Protein AF-A0A225VD10-F1 (afdb_monomer_lite)

Radius of gyration: 25.94 Å; chains: 1; bounding box: 50×43×69 Å

pLDDT: mean 71.17, std 18.85, range [32.94, 94.94]

Organism: NCBI:txid4795

Sequence (156 aa):
MDVRTHRQLTDCIKQILGDGVQVRHVNPHPALSCMICLWVGNRRWVLPRRLFRQRIATASRSRGLHSRNRRADKWEQQSTAAVAGLKMLEWNRLRRIVGLGPWGEQLLLRLKLQAFSLYDPVRAQVGCPIKAAFDKTRSTCIMSSGLVPPPGYFFT

Foldseek 3Di:
DDDDDPVSVVVVVDVVVDDPDDDPDDDPDCVVPVDDPDPDDPDPDDDDPVVVVVVVVVVVVVVVVVLLVVLLVVCVVVDPVLSVVLVVCDPVCLVVPPPQDPVNSVVNVCSSSVVDQCQDPVVRDNHNVDPPPPDDDDDDPDPDDDPPDPPDDDDD

Structure (mmCIF, N/CA/C/O backbone):
data_AF-A0A225VD10-F1
#
_entry.id   AF-A0A225VD10-F1
#
loop_
_atom_site.group_PDB
_atom_site.id
_atom_site.type_symbol
_atom_site.label_atom_id
_atom_site.label_alt_id
_atom_site.label_comp_id
_atom_site.label_asym_id
_atom_site.label_entity_id
_atom_site.label_seq_id
_atom_site.pdbx_PDB_ins_code
_atom_site.Cartn_x
_atom_site.Cartn_y
_atom_site.Cartn_z
_atom_site.occupancy
_atom_site.B_iso_or_equiv
_atom_site.auth_seq_id
_atom_site.auth_comp_id
_atom_site.auth_asym_id
_atom_site.auth_atom_id
_atom_site.pdbx_PDB_model_num
ATOM 1 N N . MET A 1 1 ? 1.189 -30.621 -20.998 1.00 55.47 1 MET A N 1
ATOM 2 C CA . MET A 1 1 ? 2.564 -30.464 -21.516 1.00 55.47 1 MET A CA 1
ATOM 3 C C . MET A 1 1 ? 3.338 -29.566 -20.570 1.00 55.47 1 MET A C 1
ATOM 5 O O . MET A 1 1 ? 2.825 -28.509 -20.228 1.00 55.47 1 MET A O 1
ATOM 9 N N . ASP A 1 2 ? 4.508 -30.004 -20.108 1.00 67.56 2 ASP A N 1
ATOM 10 C CA . ASP A 1 2 ? 5.360 -29.234 -19.193 1.00 67.56 2 ASP A CA 1
ATOM 11 C C . ASP A 1 2 ? 6.338 -28.374 -20.011 1.00 67.56 2 ASP A C 1
ATOM 13 O O . ASP A 1 2 ? 7.288 -28.883 -20.606 1.00 67.56 2 ASP A O 1
ATOM 17 N N . VAL A 1 3 ? 6.055 -27.074 -20.118 1.00 71.81 3 VAL A N 1
ATOM 18 C CA . VAL A 1 3 ? 6.867 -26.120 -20.885 1.00 71.81 3 VAL A CA 1
ATOM 19 C C . VAL A 1 3 ? 7.798 -25.394 -19.922 1.00 71.81 3 VAL A C 1
ATOM 21 O O . VAL A 1 3 ? 7.372 -24.497 -19.196 1.00 71.81 3 VAL A O 1
ATOM 24 N N . ARG A 1 4 ? 9.084 -25.759 -19.929 1.00 74.06 4 ARG A N 1
ATOM 25 C CA . ARG A 1 4 ? 10.087 -25.202 -19.001 1.00 74.06 4 ARG A CA 1
ATOM 26 C C . ARG A 1 4 ? 10.973 -24.129 -19.621 1.00 74.06 4 ARG A C 1
ATOM 28 O O . ARG A 1 4 ? 11.643 -23.391 -18.905 1.00 74.06 4 ARG A O 1
ATOM 35 N N . THR A 1 5 ? 10.999 -24.033 -20.948 1.00 75.31 5 THR A N 1
ATOM 36 C CA . THR A 1 5 ? 11.878 -23.107 -21.674 1.00 75.31 5 THR A CA 1
ATOM 37 C C . THR A 1 5 ? 11.138 -22.373 -22.790 1.00 75.31 5 THR A C 1
ATOM 39 O O . THR A 1 5 ? 10.157 -22.862 -23.349 1.00 75.31 5 THR A O 1
ATOM 42 N N . HIS A 1 6 ? 11.638 -21.189 -23.158 1.00 72.81 6 HIS A N 1
ATOM 43 C CA . HIS A 1 6 ? 11.055 -20.371 -24.227 1.00 72.81 6 HIS A CA 1
ATOM 44 C C . HIS A 1 6 ? 11.093 -21.060 -25.605 1.00 72.81 6 HIS A C 1
ATOM 46 O O . HIS A 1 6 ? 10.188 -20.888 -26.421 1.00 72.81 6 HIS A O 1
ATOM 52 N N . ARG A 1 7 ? 12.115 -21.890 -25.847 1.00 76.50 7 ARG A N 1
ATOM 53 C CA . ARG A 1 7 ? 12.233 -22.697 -27.066 1.00 76.50 7 ARG A CA 1
ATOM 54 C C . ARG A 1 7 ? 11.109 -23.732 -27.156 1.00 76.50 7 ARG A C 1
ATOM 56 O O . ARG A 1 7 ? 10.385 -23.734 -28.140 1.00 76.50 7 ARG A O 1
ATOM 63 N N . GLN A 1 8 ? 10.879 -24.493 -26.082 1.00 81.81 8 GLN A N 1
ATOM 64 C CA . GLN A 1 8 ? 9.784 -25.473 -26.008 1.00 81.81 8 GLN A CA 1
ATOM 65 C C . GLN A 1 8 ? 8.403 -24.834 -26.196 1.00 81.81 8 GLN A C 1
ATOM 67 O O . GLN A 1 8 ? 7.550 -25.408 -26.864 1.00 81.81 8 GLN A O 1
ATOM 72 N N . LEU A 1 9 ? 8.190 -23.634 -25.644 1.00 80.88 9 LEU A N 1
ATOM 73 C CA . LEU A 1 9 ? 6.964 -22.859 -25.857 1.00 80.88 9 LEU A CA 1
ATOM 74 C C . LEU A 1 9 ? 6.763 -22.546 -27.347 1.00 80.88 9 LEU A C 1
ATOM 76 O O . LEU A 1 9 ? 5.673 -22.728 -27.881 1.00 80.88 9 LEU A O 1
ATOM 80 N N . THR A 1 10 ? 7.823 -22.081 -28.008 1.00 81.12 10 THR A N 1
ATOM 81 C CA . THR A 1 10 ? 7.795 -21.720 -29.430 1.00 81.12 10 THR A CA 1
ATOM 82 C C . THR A 1 10 ? 7.532 -22.942 -30.304 1.00 81.12 10 THR A C 1
ATOM 84 O O . THR A 1 10 ? 6.724 -22.860 -31.226 1.00 81.12 10 THR A O 1
ATOM 87 N N . ASP A 1 11 ? 8.156 -24.074 -29.987 1.00 82.69 11 ASP A N 1
ATOM 88 C CA . ASP A 1 11 ? 7.985 -25.329 -30.721 1.00 82.69 11 ASP A CA 1
ATOM 89 C C . ASP A 1 11 ? 6.559 -25.889 -30.554 1.00 82.69 11 ASP A C 1
ATOM 91 O O . ASP A 1 11 ? 5.927 -26.249 -31.546 1.00 82.69 11 ASP A O 1
ATOM 95 N N . CYS A 1 12 ? 5.991 -25.846 -29.340 1.00 84.12 12 CYS A N 1
ATOM 96 C CA . CYS A 1 12 ? 4.589 -26.224 -29.106 1.00 84.12 12 CYS A CA 1
ATOM 97 C C . CYS A 1 12 ? 3.615 -25.330 -29.886 1.00 84.12 12 CYS A C 1
ATOM 99 O O . CYS A 1 12 ? 2.653 -25.813 -30.474 1.00 84.12 12 CYS A O 1
ATOM 101 N N . ILE A 1 13 ? 3.860 -24.017 -29.907 1.00 82.50 13 ILE A N 1
ATOM 102 C CA . ILE A 1 13 ? 3.003 -23.064 -30.624 1.00 82.50 13 ILE A CA 1
ATOM 103 C C . ILE A 1 13 ? 3.084 -23.283 -32.136 1.00 82.50 13 ILE A C 1
ATOM 105 O O . ILE A 1 13 ? 2.056 -23.237 -32.806 1.00 82.50 13 ILE A O 1
ATOM 109 N N . LYS A 1 14 ? 4.274 -23.571 -32.675 1.00 82.75 14 LYS A N 1
ATOM 110 C CA . LYS A 1 14 ? 4.438 -23.940 -34.089 1.00 82.75 14 LYS A CA 1
ATOM 111 C C . LYS A 1 14 ? 3.664 -25.211 -34.431 1.00 82.75 14 LYS A C 1
ATOM 113 O O . LYS A 1 14 ? 2.958 -25.227 -35.431 1.00 82.75 14 LYS A O 1
ATOM 118 N N . GLN A 1 15 ? 3.736 -26.228 -33.574 1.00 84.44 15 GLN A N 1
ATOM 119 C CA . GLN A 1 15 ? 2.999 -27.477 -33.771 1.00 84.44 15 GLN A CA 1
ATOM 120 C C . GLN A 1 15 ? 1.476 -27.262 -33.789 1.00 84.44 15 GLN A C 1
ATOM 122 O O . GLN A 1 15 ? 0.780 -27.911 -34.561 1.00 84.44 15 GLN A O 1
ATOM 127 N N . ILE A 1 16 ? 0.957 -26.338 -32.973 1.00 86.06 16 ILE A N 1
ATOM 128 C CA . ILE A 1 16 ? -0.477 -26.001 -32.938 1.00 86.06 16 ILE A CA 1
ATOM 129 C C . ILE A 1 16 ? -0.908 -25.198 -34.178 1.00 86.06 16 ILE A C 1
ATOM 131 O O . ILE A 1 16 ? -2.014 -25.391 -34.672 1.00 86.06 16 ILE A O 1
ATOM 135 N N . LEU A 1 17 ? -0.065 -24.282 -34.663 1.00 85.00 17 LEU A N 1
ATOM 136 C CA . LEU A 1 17 ? -0.400 -23.370 -35.768 1.00 85.00 17 LEU A CA 1
ATOM 137 C C . LEU A 1 17 ? -0.227 -23.992 -37.166 1.00 85.00 17 LEU A C 1
ATOM 139 O O . LEU A 1 17 ? -0.796 -23.470 -38.125 1.00 85.00 17 LEU A O 1
ATOM 143 N N . GLY A 1 18 ? 0.524 -25.091 -37.280 1.00 80.31 18 GLY A N 1
ATOM 144 C CA . GLY A 1 18 ? 0.771 -25.802 -38.537 1.00 80.31 18 GLY A CA 1
ATOM 145 C C . GLY A 1 18 ? 1.825 -25.148 -39.443 1.00 80.31 18 GLY A C 1
ATOM 146 O O . GLY A 1 18 ? 2.253 -24.011 -39.236 1.00 80.31 18 GLY A O 1
ATOM 147 N N . ASP A 1 19 ? 2.239 -25.879 -40.483 1.00 77.12 19 ASP A N 1
ATOM 148 C CA . ASP A 1 19 ? 3.430 -25.580 -41.303 1.00 77.12 19 ASP A CA 1
ATOM 149 C C . ASP A 1 19 ? 3.311 -24.336 -42.207 1.00 77.12 19 ASP A C 1
ATOM 151 O O . ASP A 1 19 ? 4.294 -23.891 -42.798 1.00 77.12 19 ASP A O 1
ATOM 155 N N . GLY A 1 20 ? 2.122 -23.735 -42.300 1.00 78.62 20 GLY A N 1
ATOM 156 C CA . GLY A 1 20 ? 1.872 -22.540 -43.113 1.00 78.62 20 GLY A CA 1
ATOM 157 C C . GLY A 1 20 ? 2.135 -21.207 -42.403 1.00 78.62 20 GLY A C 1
ATOM 158 O O . GLY A 1 20 ? 2.104 -20.160 -43.052 1.00 78.62 20 GLY A O 1
ATOM 159 N N . VAL A 1 21 ? 2.376 -21.206 -41.084 1.00 78.44 21 VAL A N 1
ATOM 160 C CA . VAL A 1 21 ? 2.460 -19.972 -40.283 1.00 78.44 21 VAL A CA 1
ATOM 161 C C . VAL A 1 21 ? 3.865 -19.764 -39.718 1.00 78.44 21 VAL A C 1
ATOM 163 O O . VAL A 1 21 ? 4.308 -20.438 -38.788 1.00 78.44 21 VAL A O 1
ATOM 166 N N . GLN A 1 22 ? 4.571 -18.753 -40.232 1.00 80.00 22 GLN A N 1
ATOM 167 C CA . GLN A 1 22 ? 5.891 -18.385 -39.721 1.00 80.00 22 GLN A CA 1
ATOM 168 C C . GLN A 1 22 ? 5.781 -17.610 -38.394 1.00 80.00 22 GLN A C 1
ATOM 170 O O . GLN A 1 22 ? 5.573 -16.395 -38.366 1.00 80.00 22 GLN A O 1
ATOM 175 N N . VAL A 1 23 ? 5.982 -18.300 -37.270 1.00 74.75 23 VAL A N 1
ATOM 176 C CA . VAL A 1 23 ? 6.041 -17.672 -35.939 1.00 74.75 23 VAL A CA 1
ATOM 177 C C . VAL A 1 23 ? 7.364 -16.918 -35.770 1.00 74.75 23 VAL A C 1
ATOM 179 O O . VAL A 1 23 ? 8.415 -17.534 -35.593 1.00 74.75 23 VAL A O 1
ATOM 182 N N . ARG A 1 24 ? 7.323 -15.579 -35.810 1.00 76.62 24 ARG A N 1
ATOM 183 C CA . ARG A 1 24 ? 8.516 -14.724 -35.636 1.00 76.62 24 ARG A CA 1
ATOM 184 C C . ARG A 1 24 ? 8.902 -14.519 -34.172 1.00 76.62 24 ARG A C 1
ATOM 186 O O . ARG A 1 24 ? 10.074 -14.607 -33.829 1.00 76.62 24 ARG A O 1
ATOM 193 N N . HIS A 1 25 ? 7.918 -14.257 -33.314 1.00 67.81 25 HIS A N 1
ATOM 194 C CA . HIS A 1 25 ? 8.119 -14.038 -31.883 1.00 67.81 25 HIS A CA 1
ATOM 195 C C . HIS A 1 25 ? 6.929 -14.561 -31.087 1.00 67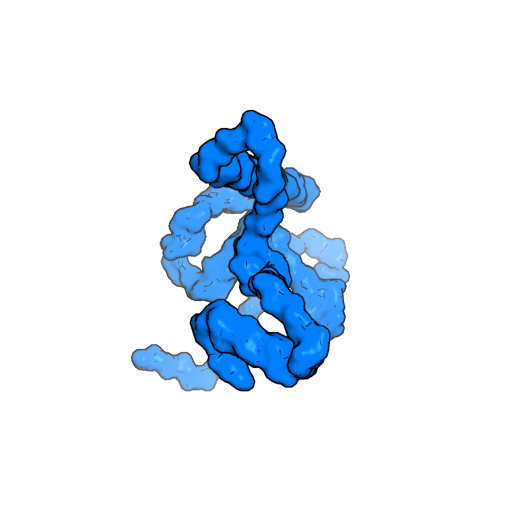.81 25 HIS A C 1
ATOM 197 O O . HIS A 1 25 ? 5.781 -14.375 -31.488 1.00 67.81 25 HIS A O 1
ATOM 203 N N . VAL A 1 26 ? 7.208 -15.155 -29.927 1.00 72.00 26 VAL A N 1
ATOM 204 C CA . VAL A 1 26 ? 6.191 -15.531 -28.946 1.00 72.00 26 VAL A CA 1
ATOM 205 C C . VAL A 1 26 ? 6.351 -14.627 -27.733 1.00 72.00 26 VAL A C 1
ATOM 207 O O . VAL A 1 26 ? 7.336 -14.721 -27.009 1.00 72.00 26 VAL A O 1
ATOM 210 N N . ASN A 1 27 ? 5.384 -13.748 -27.492 1.00 66.06 27 ASN A N 1
ATOM 211 C CA . ASN A 1 27 ? 5.384 -12.914 -26.296 1.00 66.06 27 ASN A CA 1
ATOM 212 C C . ASN A 1 27 ? 4.371 -13.483 -25.298 1.00 66.06 27 ASN A C 1
ATOM 214 O O . ASN A 1 27 ? 3.180 -13.512 -25.616 1.00 66.06 27 ASN A O 1
ATOM 218 N N . PRO A 1 28 ? 4.798 -13.953 -24.110 1.00 66.00 28 PRO A N 1
ATOM 219 C CA . PRO A 1 28 ? 3.853 -14.401 -23.099 1.00 66.00 28 PRO A CA 1
ATOM 220 C C . PRO A 1 28 ? 2.965 -13.228 -22.687 1.00 66.00 28 PRO A C 1
ATOM 222 O O . PRO A 1 28 ? 3.452 -12.105 -22.526 1.00 66.00 28 PRO A O 1
ATOM 225 N N . HIS A 1 29 ? 1.670 -13.494 -22.496 1.00 65.00 29 HIS A N 1
ATOM 226 C CA . HIS A 1 29 ? 0.714 -12.466 -22.095 1.00 65.00 29 HIS A CA 1
ATOM 227 C C . HIS A 1 29 ? 1.257 -11.692 -20.874 1.00 65.00 29 HIS A C 1
ATOM 229 O O . HIS A 1 29 ? 1.746 -12.329 -19.933 1.00 65.00 29 HIS A O 1
ATOM 235 N N . PRO A 1 30 ? 1.192 -10.348 -20.842 1.00 57.00 30 PRO A N 1
ATOM 236 C CA . PRO A 1 30 ? 1.813 -9.548 -19.780 1.00 57.00 30 PRO A CA 1
ATOM 237 C C . PRO A 1 30 ? 1.368 -9.934 -18.362 1.00 57.00 30 PRO A C 1
ATOM 239 O O . PRO A 1 30 ? 2.151 -9.847 -17.419 1.00 57.00 30 PRO A O 1
ATOM 242 N N . ALA A 1 31 ? 0.128 -10.414 -18.213 1.00 54.19 31 ALA A N 1
ATOM 243 C CA . ALA A 1 31 ? -0.394 -10.900 -16.933 1.00 54.19 31 ALA A CA 1
ATOM 244 C C . ALA A 1 31 ? 0.235 -12.228 -16.463 1.00 54.19 31 ALA A C 1
ATOM 246 O O . ALA A 1 31 ? 0.223 -12.507 -15.271 1.00 54.19 31 ALA A O 1
ATOM 247 N N . LEU A 1 32 ? 0.778 -13.037 -17.380 1.00 54.81 32 LEU A N 1
ATOM 248 C CA . LEU A 1 32 ? 1.382 -14.342 -17.081 1.00 54.81 32 LEU A CA 1
ATOM 249 C C . LEU A 1 32 ? 2.890 -14.245 -16.837 1.00 54.81 32 LEU A C 1
ATOM 251 O O . LEU A 1 32 ? 3.438 -14.999 -16.043 1.00 54.81 32 LEU A O 1
ATOM 255 N N . SER A 1 33 ? 3.574 -13.326 -17.520 1.00 59.28 33 SER A N 1
ATOM 256 C CA . SER A 1 33 ? 5.031 -13.193 -17.417 1.00 59.28 33 SER A CA 1
ATOM 257 C C . SER A 1 33 ? 5.493 -12.168 -16.387 1.00 59.28 33 SER A C 1
ATOM 259 O O . SER A 1 33 ? 6.686 -12.107 -16.089 1.00 59.28 33 SER A O 1
ATOM 261 N N . CYS A 1 34 ? 4.590 -11.309 -15.893 1.00 55.56 34 CYS A N 1
ATOM 262 C CA . CYS A 1 34 ? 4.935 -10.101 -15.134 1.00 55.56 34 CYS A CA 1
ATOM 263 C C . CYS A 1 34 ? 5.991 -9.218 -15.840 1.00 55.56 34 CYS A C 1
ATOM 265 O O . CYS A 1 34 ? 6.570 -8.316 -15.227 1.00 55.56 34 CYS A O 1
ATOM 267 N N . MET A 1 35 ? 6.253 -9.459 -17.131 1.00 54.16 35 MET A N 1
ATOM 268 C CA . MET A 1 35 ? 7.179 -8.687 -17.939 1.00 54.16 35 MET A CA 1
ATOM 269 C C . MET A 1 35 ? 6.407 -7.532 -18.561 1.00 54.16 35 MET A C 1
ATOM 271 O O . MET A 1 35 ? 5.450 -7.719 -19.309 1.00 54.16 35 MET A O 1
ATOM 275 N N . ILE A 1 36 ? 6.834 -6.311 -18.252 1.00 56.94 36 ILE A N 1
ATOM 276 C CA . ILE A 1 36 ? 6.303 -5.112 -18.893 1.00 56.94 36 ILE A CA 1
ATOM 277 C C . ILE A 1 36 ? 7.082 -4.927 -20.195 1.00 56.94 36 ILE A C 1
ATOM 279 O O . ILE A 1 36 ? 8.255 -4.546 -20.166 1.00 56.94 36 ILE A O 1
ATOM 283 N N . CYS A 1 37 ? 6.439 -5.195 -21.332 1.00 57.56 37 CYS A N 1
ATOM 284 C CA . CYS A 1 37 ? 6.979 -4.848 -22.641 1.00 57.56 37 CYS A CA 1
ATOM 285 C C . CYS A 1 37 ? 7.048 -3.321 -22.748 1.00 57.56 37 CYS A C 1
ATOM 287 O O . CYS A 1 37 ? 6.055 -2.646 -23.015 1.00 57.56 37 CYS A O 1
ATOM 289 N N . LEU A 1 38 ? 8.229 -2.756 -22.505 1.00 59.28 38 LEU A N 1
ATOM 290 C CA . LEU A 1 38 ? 8.494 -1.374 -22.870 1.00 59.28 38 LEU A CA 1
ATOM 291 C C . LEU A 1 38 ? 8.606 -1.338 -24.393 1.00 59.28 38 LEU A C 1
ATOM 293 O O . LEU A 1 38 ? 9.388 -2.085 -24.971 1.00 59.28 38 LEU A O 1
ATOM 297 N N . TRP A 1 39 ? 7.816 -0.492 -25.046 1.00 55.25 39 TRP A N 1
ATOM 298 C CA . TRP A 1 39 ? 7.914 -0.295 -26.489 1.00 55.25 39 TRP A CA 1
ATOM 299 C C . TRP A 1 39 ? 9.264 0.371 -26.806 1.00 55.25 39 TRP A C 1
ATOM 301 O O . TRP A 1 39 ? 9.420 1.588 -26.650 1.00 55.25 39 TRP A O 1
ATOM 311 N N . VAL A 1 40 ? 10.268 -0.436 -27.159 1.00 52.09 40 VAL A N 1
ATOM 312 C CA . VAL A 1 40 ? 11.611 0.013 -27.548 1.00 52.09 40 VAL A CA 1
ATOM 313 C C . VAL A 1 40 ? 11.685 0.007 -29.075 1.00 52.09 40 VAL A C 1
ATOM 315 O O . VAL A 1 40 ? 12.181 -0.929 -29.684 1.00 52.09 40 VAL A O 1
ATOM 318 N N . GLY A 1 41 ? 11.124 1.044 -29.697 1.00 51.91 41 GLY A N 1
ATOM 319 C CA . GLY A 1 41 ? 11.494 1.440 -31.061 1.00 51.91 41 GLY A CA 1
ATOM 320 C C . GLY A 1 41 ? 12.733 2.341 -31.039 1.00 51.91 41 GLY A C 1
ATOM 321 O O . GLY A 1 41 ? 13.223 2.665 -29.954 1.00 51.91 41 GLY A O 1
ATOM 322 N N . AS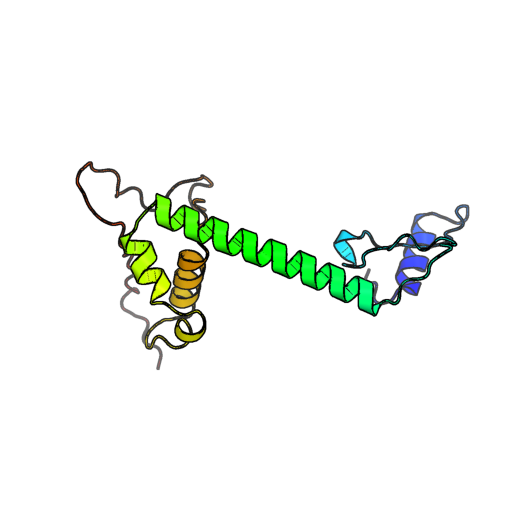N A 1 42 ? 13.199 2.783 -32.215 1.00 50.47 42 ASN A N 1
ATOM 323 C CA . ASN A 1 42 ? 14.272 3.775 -32.405 1.00 50.47 42 ASN A CA 1
ATOM 324 C C . ASN A 1 42 ? 13.933 5.115 -31.723 1.00 50.47 42 ASN A C 1
ATOM 326 O O . ASN A 1 42 ? 13.575 6.105 -32.358 1.00 50.47 42 ASN A O 1
ATOM 330 N N . ARG A 1 43 ? 13.998 5.154 -30.393 1.00 57.25 43 ARG A N 1
ATOM 331 C CA . ARG A 1 43 ? 13.831 6.371 -29.614 1.00 57.25 43 ARG A CA 1
ATOM 332 C C . ARG A 1 43 ? 15.122 7.156 -29.744 1.00 57.25 43 ARG A C 1
ATOM 334 O O . ARG A 1 43 ? 16.172 6.684 -29.324 1.00 57.25 43 ARG A O 1
ATOM 341 N N . ARG A 1 44 ? 15.006 8.395 -30.227 1.00 58.56 44 ARG A N 1
ATOM 342 C CA . ARG A 1 44 ? 16.084 9.400 -30.231 1.00 58.56 44 ARG A CA 1
ATOM 343 C C . ARG A 1 44 ? 16.757 9.561 -28.855 1.00 58.56 44 ARG A C 1
ATOM 345 O O . ARG A 1 44 ? 17.899 9.988 -28.788 1.00 58.56 44 ARG A O 1
ATOM 352 N N . TRP A 1 45 ? 16.065 9.179 -27.773 1.00 55.25 45 TRP A N 1
ATOM 353 C CA . TRP A 1 45 ? 16.554 9.199 -26.395 1.00 55.25 45 TRP A CA 1
ATOM 354 C C . TRP A 1 45 ? 16.410 7.824 -25.727 1.00 55.25 45 TRP A C 1
ATOM 356 O O . TRP A 1 45 ? 15.304 7.389 -25.387 1.00 55.25 45 TRP A O 1
ATOM 366 N N . VAL A 1 46 ? 17.539 7.147 -25.506 1.00 67.62 46 VAL A N 1
ATOM 367 C CA . VAL A 1 46 ? 17.620 5.901 -24.732 1.00 67.62 46 VAL A CA 1
ATOM 368 C C . VAL A 1 46 ? 17.847 6.258 -23.263 1.00 67.62 46 VAL A C 1
ATOM 370 O O . VAL A 1 46 ? 18.923 6.703 -22.875 1.00 67.62 46 VAL A O 1
ATOM 373 N N . LEU A 1 47 ? 16.825 6.081 -22.422 1.00 72.12 47 LEU A N 1
ATOM 374 C CA . LEU A 1 47 ? 16.965 6.264 -20.974 1.00 72.12 47 LEU A CA 1
ATOM 375 C C . LEU A 1 47 ? 17.548 4.993 -20.333 1.00 72.12 47 LEU A C 1
ATOM 377 O O . LEU A 1 47 ? 17.056 3.895 -20.610 1.00 72.12 47 LEU A O 1
ATOM 381 N N . PRO A 1 48 ? 18.522 5.108 -19.414 1.00 79.94 48 PRO A N 1
ATOM 382 C CA . PRO A 1 48 ? 19.038 3.960 -18.681 1.00 79.94 48 PRO A CA 1
ATOM 383 C C . PRO A 1 48 ? 17.948 3.222 -17.896 1.00 79.94 48 PRO A C 1
ATOM 385 O O . PRO A 1 48 ? 17.086 3.834 -17.257 1.00 79.94 48 PRO A O 1
ATOM 388 N N . ARG A 1 49 ? 18.051 1.888 -17.830 1.00 79.94 49 ARG A N 1
ATOM 389 C CA . ARG A 1 49 ? 17.159 1.011 -17.039 1.00 79.94 49 ARG A CA 1
ATOM 390 C C . ARG A 1 49 ? 16.968 1.488 -15.592 1.00 79.94 49 ARG A C 1
ATOM 392 O O . ARG A 1 49 ? 15.880 1.347 -15.031 1.00 79.94 49 ARG A O 1
ATOM 399 N N . ARG A 1 50 ? 18.014 2.065 -14.986 1.00 84.88 50 ARG A N 1
ATOM 400 C CA . ARG A 1 50 ? 17.985 2.631 -13.627 1.00 84.88 50 ARG A CA 1
ATOM 401 C C . ARG A 1 50 ? 16.881 3.681 -13.462 1.00 84.88 50 ARG A C 1
ATOM 403 O O . ARG A 1 50 ? 16.179 3.649 -12.455 1.00 84.88 50 ARG A O 1
ATOM 410 N N . LEU A 1 51 ? 16.677 4.545 -14.457 1.00 84.12 51 LEU A N 1
ATOM 411 C CA . LEU A 1 51 ? 15.661 5.600 -14.402 1.00 84.12 51 LEU A CA 1
ATOM 412 C C . LEU A 1 51 ? 14.244 5.027 -14.457 1.00 84.12 51 LEU A C 1
ATOM 414 O O . LEU A 1 51 ? 13.371 5.480 -13.720 1.00 84.12 51 LEU A O 1
ATOM 418 N N . PHE A 1 52 ? 14.013 3.982 -15.255 1.00 82.56 52 PHE A N 1
ATOM 419 C CA . PHE A 1 52 ? 12.725 3.282 -15.264 1.00 82.56 52 PHE A CA 1
ATOM 420 C C . PHE A 1 52 ? 12.417 2.653 -13.908 1.00 82.56 52 PHE A C 1
ATOM 422 O O . PHE A 1 52 ? 11.335 2.866 -13.364 1.00 82.56 52 PHE A O 1
ATOM 429 N N . ARG A 1 53 ? 13.384 1.935 -13.322 1.00 85.94 53 ARG A N 1
ATOM 430 C CA . ARG A 1 53 ? 13.231 1.355 -11.979 1.00 85.94 53 ARG A CA 1
ATOM 431 C C . ARG A 1 53 ? 12.928 2.428 -10.937 1.00 85.94 53 ARG A C 1
ATOM 433 O O . ARG A 1 53 ? 12.032 2.239 -10.121 1.00 85.94 53 ARG A O 1
ATOM 440 N N . GLN A 1 54 ? 13.625 3.561 -10.992 1.00 88.19 54 GLN A N 1
ATOM 441 C CA . GLN A 1 54 ? 13.391 4.680 -10.083 1.00 88.19 54 GLN A CA 1
ATOM 442 C C . GLN A 1 54 ? 11.978 5.252 -10.238 1.00 88.19 54 GLN A C 1
ATOM 444 O O . GLN A 1 54 ? 11.295 5.449 -9.236 1.00 88.19 54 GLN A O 1
ATOM 449 N N . ARG A 1 55 ? 11.507 5.461 -11.473 1.00 89.00 55 ARG A N 1
ATOM 450 C CA . ARG A 1 55 ? 10.142 5.940 -11.744 1.00 89.00 55 ARG A CA 1
ATOM 451 C C . ARG A 1 55 ? 9.082 4.963 -11.241 1.00 89.00 55 ARG A C 1
ATOM 453 O O . ARG A 1 55 ? 8.156 5.386 -10.555 1.00 89.00 55 ARG A O 1
ATOM 460 N N . ILE A 1 56 ? 9.249 3.666 -11.510 1.00 87.69 56 ILE A N 1
ATOM 461 C CA . ILE A 1 56 ? 8.347 2.615 -11.015 1.00 87.69 56 ILE A CA 1
ATOM 462 C C . ILE A 1 56 ? 8.325 2.610 -9.484 1.00 87.69 56 ILE A C 1
ATOM 464 O O . ILE A 1 56 ? 7.249 2.611 -8.888 1.00 87.69 56 ILE A O 1
ATOM 468 N N . ALA A 1 57 ? 9.492 2.661 -8.837 1.00 90.25 57 ALA A N 1
ATOM 469 C CA . ALA A 1 57 ? 9.589 2.700 -7.382 1.00 90.25 57 ALA A CA 1
ATOM 470 C C . ALA A 1 57 ? 8.907 3.947 -6.798 1.00 90.25 57 ALA A C 1
ATOM 472 O O . ALA A 1 57 ? 8.159 3.841 -5.828 1.00 90.25 57 ALA A O 1
ATOM 473 N N . THR A 1 58 ? 9.107 5.120 -7.403 1.00 93.44 58 THR A N 1
ATOM 474 C CA . THR A 1 58 ? 8.450 6.366 -6.987 1.00 93.44 58 THR A CA 1
ATOM 475 C C . THR A 1 58 ? 6.933 6.288 -7.141 1.00 93.44 58 THR A C 1
ATOM 477 O O . THR A 1 58 ? 6.219 6.584 -6.185 1.00 93.44 58 THR A O 1
ATOM 480 N N . ALA A 1 59 ? 6.432 5.812 -8.283 1.00 91.75 59 ALA A N 1
ATOM 481 C CA . ALA A 1 59 ? 4.999 5.616 -8.496 1.00 91.75 59 ALA A CA 1
ATOM 482 C C . ALA A 1 59 ? 4.411 4.592 -7.508 1.00 91.75 59 ALA A C 1
ATOM 484 O O . ALA A 1 59 ? 3.337 4.801 -6.947 1.00 91.75 59 ALA A O 1
ATOM 485 N N . SER A 1 60 ? 5.130 3.500 -7.238 1.00 90.88 60 SER A N 1
ATOM 486 C CA . SER A 1 60 ? 4.731 2.497 -6.248 1.00 90.88 60 SER A CA 1
ATOM 487 C C . SER A 1 60 ? 4.638 3.088 -4.840 1.00 90.88 60 SER A C 1
ATOM 489 O O . SER A 1 60 ? 3.633 2.884 -4.161 1.00 90.88 60 SER A O 1
ATOM 491 N N . ARG A 1 61 ? 5.641 3.868 -4.414 1.00 94.94 61 ARG A N 1
ATOM 492 C CA . ARG A 1 61 ? 5.629 4.565 -3.118 1.00 94.94 61 ARG A CA 1
ATOM 493 C C . ARG A 1 61 ? 4.475 5.555 -3.016 1.00 94.94 61 ARG A C 1
ATOM 495 O O . ARG A 1 61 ? 3.781 5.553 -2.006 1.00 94.94 61 ARG A O 1
ATOM 502 N N . SER A 1 62 ? 4.240 6.349 -4.061 1.00 94.69 62 SER A N 1
ATOM 503 C CA . SER A 1 62 ? 3.134 7.311 -4.109 1.00 94.69 62 SER A CA 1
ATOM 504 C C . SER A 1 62 ? 1.774 6.617 -3.959 1.00 94.69 62 SER A C 1
ATOM 506 O O . SER A 1 62 ? 0.996 6.976 -3.075 1.00 94.69 62 SER A O 1
ATOM 508 N N . ARG A 1 63 ? 1.526 5.537 -4.716 1.00 94.38 63 ARG A N 1
ATOM 509 C CA . ARG A 1 63 ? 0.305 4.718 -4.575 1.00 94.38 63 ARG A CA 1
ATOM 510 C C . ARG A 1 63 ? 0.166 4.110 -3.179 1.00 94.38 63 ARG A C 1
ATOM 512 O O . ARG A 1 63 ? -0.935 4.087 -2.628 1.00 94.38 63 ARG A O 1
ATOM 519 N N . GLY A 1 64 ? 1.271 3.637 -2.601 1.00 91.75 64 GLY A N 1
ATOM 520 C CA . GLY A 1 64 ? 1.307 3.105 -1.239 1.00 91.75 64 GLY A CA 1
ATOM 521 C C . GLY A 1 64 ? 0.948 4.156 -0.188 1.00 91.75 64 GLY A C 1
ATOM 522 O O . GLY A 1 64 ? 0.116 3.891 0.680 1.00 91.75 64 GLY A O 1
ATOM 523 N N . LEU A 1 65 ? 1.514 5.361 -0.303 1.00 94.12 65 LEU A N 1
ATOM 524 C CA . LEU A 1 65 ? 1.226 6.490 0.581 1.00 94.12 65 LEU A CA 1
ATOM 525 C C . LEU A 1 65 ? -0.240 6.916 0.476 1.00 94.12 65 LEU A C 1
ATOM 527 O O . LEU A 1 65 ? -0.914 7.023 1.497 1.00 94.12 65 LEU A O 1
ATOM 531 N N . HIS A 1 66 ? -0.750 7.067 -0.746 1.00 93.81 66 HIS A N 1
ATOM 532 C CA . HIS A 1 66 ? -2.151 7.404 -0.982 1.00 93.81 66 HIS A CA 1
ATOM 533 C C . HIS A 1 66 ? -3.092 6.346 -0.387 1.00 93.81 66 HIS A C 1
ATOM 535 O O . HIS A 1 66 ? -4.010 6.672 0.358 1.00 93.81 66 HIS A O 1
ATOM 541 N N . SER A 1 67 ? -2.812 5.059 -0.621 1.00 90.38 67 SER A N 1
ATOM 542 C CA . SER A 1 67 ? -3.608 3.956 -0.062 1.00 90.38 67 SER A CA 1
ATOM 543 C C . SER A 1 67 ? -3.543 3.895 1.465 1.00 90.38 67 SER A C 1
ATOM 545 O O . SER A 1 67 ? -4.506 3.484 2.111 1.00 90.38 67 SER A O 1
ATOM 547 N N . ARG A 1 68 ? -2.405 4.253 2.071 1.00 89.25 68 ARG A N 1
ATOM 548 C CA . ARG A 1 68 ? -2.258 4.355 3.530 1.00 89.25 68 ARG A CA 1
ATOM 549 C C . ARG A 1 68 ? -3.102 5.501 4.083 1.00 89.25 68 ARG A C 1
ATOM 551 O O . ARG A 1 68 ? -3.872 5.255 5.002 1.00 89.25 68 ARG A O 1
ATOM 558 N N . ASN A 1 69 ? -2.974 6.695 3.510 1.00 91.56 69 ASN A N 1
ATOM 559 C CA . ASN A 1 69 ? -3.688 7.885 3.972 1.00 91.56 69 ASN A CA 1
ATOM 560 C C . ASN A 1 69 ? -5.202 7.693 3.829 1.00 91.56 69 ASN A C 1
ATOM 562 O O . ASN A 1 69 ? -5.904 7.777 4.822 1.00 91.56 69 ASN A O 1
ATOM 566 N N . ARG A 1 70 ? -5.677 7.213 2.670 1.00 91.00 70 ARG A N 1
ATOM 567 C CA . ARG A 1 70 ? -7.100 6.902 2.444 1.00 91.00 70 ARG A CA 1
ATOM 568 C C . ARG A 1 70 ? -7.709 6.000 3.526 1.00 91.00 70 ARG A C 1
ATOM 570 O O . ARG A 1 70 ? -8.876 6.141 3.871 1.00 91.00 70 ARG A O 1
ATOM 577 N N . ARG A 1 71 ? -6.943 5.029 4.035 1.00 88.88 71 ARG A N 1
ATOM 578 C CA . ARG A 1 71 ? -7.395 4.135 5.116 1.00 88.88 71 ARG A CA 1
ATOM 579 C C . ARG A 1 71 ? -7.372 4.806 6.481 1.00 88.88 71 ARG A C 1
ATOM 581 O O . ARG A 1 71 ? -8.244 4.519 7.290 1.00 88.88 71 ARG A O 1
ATOM 588 N N . ALA A 1 72 ? -6.388 5.664 6.738 1.00 87.00 72 ALA A N 1
ATOM 589 C CA . ALA A 1 72 ? -6.357 6.472 7.951 1.00 87.00 72 ALA A CA 1
ATOM 590 C C . ALA A 1 72 ? -7.575 7.406 7.998 1.00 87.00 72 ALA A C 1
ATOM 592 O O . ALA A 1 72 ? -8.323 7.353 8.969 1.00 87.00 72 ALA A O 1
ATOM 593 N N . ASP A 1 73 ? -7.847 8.125 6.906 1.00 90.12 73 ASP A N 1
ATOM 594 C CA . ASP A 1 73 ? -8.991 9.037 6.784 1.00 90.12 73 ASP A CA 1
ATOM 595 C C . ASP A 1 73 ? -10.316 8.290 6.990 1.00 90.12 73 ASP A C 1
ATOM 597 O O . ASP A 1 73 ? -11.203 8.735 7.715 1.00 90.12 73 ASP A O 1
ATOM 601 N N . LYS A 1 74 ? -10.445 7.094 6.402 1.00 88.12 74 LYS A N 1
ATOM 602 C CA . LYS A 1 74 ? -11.644 6.266 6.568 1.00 88.12 74 LYS A CA 1
ATOM 603 C C . LYS A 1 74 ? -11.821 5.778 8.010 1.00 88.12 74 LYS A C 1
ATOM 605 O O . LYS A 1 74 ? -12.954 5.670 8.468 1.00 88.12 74 LYS A O 1
ATOM 610 N N . TRP A 1 75 ? -10.741 5.477 8.733 1.00 87.31 75 TRP A N 1
ATOM 611 C CA . TRP A 1 75 ? -10.829 5.168 10.163 1.00 87.31 75 TRP A CA 1
ATOM 612 C C . TRP A 1 75 ? -11.211 6.398 10.993 1.00 87.31 75 TRP A C 1
ATOM 614 O O . TRP A 1 75 ? -12.035 6.266 11.895 1.00 87.31 75 TRP A O 1
ATOM 624 N N . GLU A 1 76 ? -10.683 7.579 10.664 1.00 88.69 76 GLU A N 1
ATOM 625 C CA . GLU A 1 76 ? -11.044 8.845 11.320 1.00 88.69 76 GLU A CA 1
ATOM 626 C C . GLU A 1 76 ? -12.526 9.185 11.141 1.00 88.69 76 GLU A C 1
ATOM 628 O O . GLU A 1 76 ? -13.173 9.591 12.103 1.00 88.69 76 GLU A O 1
ATOM 633 N N . GLN A 1 77 ? -13.094 8.909 9.965 1.00 87.94 77 GLN A N 1
ATOM 634 C CA . GLN A 1 77 ? -14.532 9.054 9.711 1.00 87.94 77 GLN A CA 1
ATOM 635 C C . GLN A 1 77 ? -15.397 8.051 10.492 1.00 87.94 77 GLN A C 1
ATOM 637 O O . GLN A 1 77 ? -16.548 8.347 10.798 1.00 87.94 77 GLN A O 1
ATOM 642 N N . GLN A 1 78 ? -14.879 6.853 10.786 1.00 85.06 78 GLN A N 1
ATOM 643 C CA . GLN A 1 78 ? -15.655 5.781 11.419 1.00 85.06 78 GLN A CA 1
ATOM 644 C C . GLN A 1 78 ? -15.584 5.799 12.948 1.00 85.06 78 GLN A C 1
ATOM 646 O O . GLN A 1 78 ? -16.599 5.585 13.609 1.00 85.06 78 GLN A O 1
ATOM 651 N N . SER A 1 79 ? -14.395 5.975 13.529 1.00 85.50 79 SER A N 1
ATOM 652 C CA . SER A 1 79 ? -14.210 5.926 14.982 1.00 85.50 79 SER A CA 1
ATOM 653 C C . SER A 1 79 ? -12.872 6.523 15.413 1.00 85.50 79 SER A C 1
ATOM 655 O O . SER A 1 79 ? -11.803 5.961 15.167 1.00 85.50 79 SER A O 1
ATOM 657 N N . THR A 1 80 ? -12.935 7.615 16.172 1.00 87.31 80 THR A N 1
ATOM 658 C CA . THR A 1 80 ? -11.763 8.260 16.784 1.00 87.31 80 THR A CA 1
ATOM 659 C C . THR A 1 80 ? -11.054 7.350 17.793 1.00 87.31 80 THR A C 1
ATOM 661 O O . THR A 1 80 ? -9.824 7.311 17.834 1.00 87.31 80 THR A O 1
ATOM 664 N N . ALA A 1 81 ? -11.809 6.550 18.555 1.00 84.38 81 ALA A N 1
ATOM 665 C CA . ALA A 1 81 ? -11.259 5.582 19.504 1.00 84.38 81 ALA A CA 1
ATOM 666 C C . ALA A 1 81 ? -10.473 4.463 18.797 1.00 84.38 81 ALA A C 1
ATOM 668 O O . ALA A 1 81 ? -9.365 4.117 19.217 1.00 84.38 81 ALA A O 1
ATOM 669 N N . ALA A 1 82 ? -10.999 3.937 17.684 1.00 83.81 82 ALA A N 1
ATOM 670 C CA . ALA A 1 82 ? -10.296 2.930 16.890 1.00 83.81 82 ALA A CA 1
ATOM 671 C C . ALA A 1 82 ? -8.993 3.490 16.301 1.00 83.81 82 ALA A C 1
ATOM 673 O O . ALA A 1 82 ? -7.967 2.812 16.329 1.00 83.81 82 ALA A O 1
ATOM 674 N N . VAL A 1 83 ? -9.004 4.741 15.826 1.00 88.69 83 VAL A N 1
ATOM 675 C CA . VAL A 1 83 ? -7.799 5.425 15.330 1.00 88.69 83 VAL A CA 1
ATOM 676 C C . VAL A 1 83 ? -6.728 5.525 16.410 1.00 88.69 83 VAL A C 1
ATOM 678 O O . VAL A 1 83 ? -5.567 5.226 16.131 1.00 88.69 83 VAL A O 1
ATOM 681 N N . ALA A 1 84 ? -7.096 5.913 17.634 1.00 90.06 84 ALA A N 1
ATOM 682 C CA . ALA A 1 84 ? -6.154 6.005 18.747 1.00 90.06 84 ALA A CA 1
ATOM 683 C C . ALA A 1 84 ? -5.491 4.644 19.033 1.00 90.06 84 ALA A C 1
ATOM 685 O O . ALA A 1 84 ? -4.262 4.545 19.036 1.00 90.06 84 ALA A O 1
ATOM 686 N N . GLY A 1 85 ? -6.287 3.576 19.154 1.00 88.50 85 GLY A N 1
ATOM 687 C CA . GLY A 1 85 ? -5.764 2.222 19.370 1.00 88.50 85 GLY A CA 1
ATOM 688 C C . GLY A 1 85 ? -4.894 1.717 18.212 1.00 88.50 85 GLY A C 1
ATOM 689 O O . GLY A 1 85 ? -3.822 1.149 18.423 1.00 88.50 85 GLY A O 1
ATOM 690 N N . LEU A 1 86 ? -5.299 1.984 16.968 1.00 87.94 86 LEU A N 1
ATOM 691 C CA . LEU A 1 86 ? -4.545 1.596 15.773 1.00 87.94 86 LEU A CA 1
ATOM 692 C C . LEU A 1 86 ? -3.225 2.356 15.606 1.00 87.94 86 LEU A C 1
ATOM 694 O O . LEU A 1 86 ? -2.276 1.799 15.042 1.00 87.94 86 LEU A O 1
ATOM 698 N N . LYS A 1 87 ? -3.152 3.604 16.087 1.00 88.06 87 LYS A N 1
ATOM 699 C CA . LYS A 1 87 ? -1.912 4.395 16.131 1.00 88.06 87 LYS A CA 1
ATOM 700 C C . LYS A 1 87 ? -0.918 3.813 17.144 1.00 88.06 87 LYS A C 1
ATOM 702 O O . LYS A 1 87 ? 0.271 3.780 16.846 1.00 88.06 87 LYS A O 1
ATOM 707 N N . MET A 1 88 ? -1.391 3.281 18.276 1.00 89.06 88 MET A N 1
ATOM 708 C CA . MET A 1 88 ? -0.541 2.612 19.279 1.00 89.06 88 MET A CA 1
ATOM 709 C C . MET A 1 88 ? -0.005 1.250 18.813 1.00 89.06 88 MET A C 1
ATOM 711 O O . MET A 1 88 ? 1.044 0.783 19.269 1.00 89.06 88 MET A O 1
ATOM 715 N N . LEU A 1 89 ? -0.731 0.584 17.915 1.00 87.69 89 LEU A N 1
ATOM 716 C CA . LEU A 1 89 ? -0.376 -0.734 17.409 1.00 87.69 89 LEU A CA 1
ATOM 717 C C . LEU A 1 89 ? 0.644 -0.626 16.274 1.00 87.69 89 LEU A C 1
ATOM 719 O O . LEU A 1 89 ? 0.266 -0.549 15.111 1.00 87.69 89 LEU A O 1
ATOM 723 N N . GLU A 1 90 ? 1.945 -0.643 16.554 1.00 88.81 90 GLU A N 1
ATOM 724 C CA . GLU A 1 90 ? 2.970 -0.617 15.499 1.00 88.81 90 GLU A CA 1
ATOM 725 C C . GLU A 1 90 ? 2.994 -1.891 14.636 1.00 88.81 90 GLU A C 1
ATOM 727 O O . GLU A 1 90 ? 2.698 -2.992 15.099 1.00 88.81 90 GLU A O 1
ATOM 732 N N . TRP A 1 91 ? 3.413 -1.767 13.368 1.00 85.75 91 TRP A N 1
ATOM 733 C CA . TRP A 1 91 ? 3.501 -2.920 12.456 1.00 85.75 91 TRP A CA 1
ATOM 734 C C . TRP A 1 91 ? 4.487 -3.990 12.938 1.00 85.75 91 TRP A C 1
ATOM 736 O O . TRP A 1 91 ? 4.216 -5.178 12.799 1.00 85.75 91 TRP A O 1
ATOM 746 N N . ASN A 1 92 ? 5.599 -3.572 13.544 1.00 87.38 92 ASN A N 1
ATOM 747 C CA . ASN A 1 92 ? 6.597 -4.483 14.107 1.00 87.38 92 ASN A CA 1
ATOM 748 C C . ASN A 1 92 ? 6.107 -5.139 15.402 1.00 87.38 92 ASN A C 1
ATOM 750 O O . ASN A 1 92 ? 6.551 -6.233 15.746 1.00 87.38 92 ASN A O 1
ATOM 754 N N . ARG A 1 93 ? 5.192 -4.471 16.116 1.00 86.56 93 ARG A N 1
ATOM 755 C CA . ARG A 1 93 ? 4.657 -4.938 17.395 1.00 86.56 93 ARG A CA 1
ATOM 756 C C . ARG A 1 93 ? 3.602 -6.019 17.213 1.00 86.56 93 ARG A C 1
ATOM 758 O O . ARG A 1 93 ? 3.544 -6.900 18.054 1.00 86.56 93 ARG A O 1
ATOM 765 N N . LEU A 1 94 ? 2.852 -6.006 16.106 1.00 85.44 94 LEU A N 1
ATOM 766 C CA . LEU A 1 94 ? 1.861 -7.040 15.764 1.00 85.44 94 LEU A CA 1
ATOM 767 C C . LEU A 1 94 ? 2.397 -8.469 15.937 1.00 85.44 94 LEU A C 1
ATOM 769 O O . LEU A 1 94 ? 1.734 -9.283 16.560 1.00 85.44 94 LEU A O 1
ATOM 773 N N . ARG A 1 95 ? 3.615 -8.736 15.447 1.00 83.69 95 ARG A N 1
ATOM 774 C CA . ARG A 1 95 ? 4.270 -10.060 15.499 1.00 83.69 95 ARG A CA 1
ATOM 775 C C . ARG A 1 95 ? 4.920 -10.394 16.846 1.00 83.69 95 ARG A C 1
ATOM 777 O O . ARG A 1 95 ? 5.584 -11.412 16.983 1.00 83.69 95 ARG A O 1
ATOM 784 N N . ARG A 1 96 ? 4.854 -9.473 17.810 1.00 87.88 96 ARG A N 1
ATOM 785 C CA . ARG A 1 96 ? 5.509 -9.581 19.125 1.00 87.88 96 ARG A CA 1
ATOM 786 C C . ARG A 1 96 ? 4.501 -9.619 20.271 1.00 87.88 96 ARG A C 1
ATOM 788 O O . ARG A 1 96 ? 4.904 -9.593 21.430 1.00 87.88 96 ARG A O 1
ATOM 795 N N . ILE A 1 97 ? 3.203 -9.619 19.971 1.00 86.81 97 ILE A N 1
ATOM 796 C CA . ILE A 1 97 ? 2.164 -9.719 20.994 1.00 86.81 97 ILE A CA 1
ATOM 797 C C . ILE A 1 97 ? 2.154 -11.162 21.499 1.00 86.81 97 ILE A C 1
ATOM 799 O O . ILE A 1 97 ? 1.792 -12.084 20.775 1.00 86.81 97 ILE A O 1
ATOM 803 N N . VAL A 1 98 ? 2.578 -11.349 22.748 1.00 83.75 98 VAL A N 1
ATOM 804 C CA . VAL A 1 98 ? 2.584 -12.658 23.409 1.00 83.75 98 VAL A CA 1
ATOM 805 C C . VAL A 1 98 ? 1.149 -13.179 23.517 1.00 83.75 98 VAL A C 1
ATOM 807 O O . VAL A 1 98 ? 0.240 -12.431 23.869 1.00 83.75 98 VAL A O 1
ATOM 810 N N . GLY A 1 99 ? 0.945 -14.457 23.190 1.00 85.00 99 GLY A N 1
ATOM 811 C CA . GLY A 1 99 ? -0.377 -15.096 23.199 1.00 85.00 99 GLY A CA 1
ATOM 812 C C . GLY A 1 99 ? -1.224 -14.825 21.953 1.00 85.00 99 GLY A C 1
ATOM 813 O O . GLY A 1 99 ? -2.333 -15.345 21.843 1.00 85.00 99 GLY A O 1
ATOM 814 N N . LEU A 1 100 ? -0.715 -14.052 20.988 1.00 85.69 100 LEU A N 1
ATOM 815 C CA . LEU A 1 100 ? -1.383 -13.863 19.709 1.00 85.69 100 LEU A CA 1
ATOM 816 C C . LEU A 1 100 ? -1.025 -15.019 18.766 1.00 85.69 100 LEU A C 1
ATOM 818 O O . LEU A 1 100 ? 0.100 -15.125 18.290 1.00 85.69 100 LEU A O 1
ATOM 822 N N . GLY A 1 101 ? -1.987 -15.902 18.495 1.00 87.06 101 GLY A N 1
ATOM 823 C CA . GLY A 1 101 ? -1.810 -16.952 17.490 1.00 87.06 101 GLY A CA 1
ATOM 824 C C . GLY A 1 101 ? -1.742 -16.389 16.057 1.00 87.06 101 GLY A C 1
ATOM 825 O O . GLY A 1 101 ? -2.151 -15.246 15.824 1.00 87.06 101 GLY A O 1
ATOM 826 N N . PRO A 1 102 ? -1.334 -17.200 15.059 1.00 85.38 102 PRO A N 1
ATOM 827 C CA . PRO A 1 102 ? -1.233 -16.774 13.655 1.00 85.38 102 PRO A CA 1
ATOM 828 C C . PRO A 1 102 ? -2.516 -16.131 13.108 1.00 85.38 102 PRO A C 1
ATOM 830 O O . PRO A 1 102 ? -2.484 -15.175 12.332 1.00 85.38 102 PRO A O 1
ATOM 833 N N . TRP A 1 103 ? -3.671 -16.629 13.555 1.00 83.25 103 TRP A N 1
ATOM 834 C CA . TRP A 1 103 ? -4.970 -16.074 13.190 1.00 83.25 103 TRP A CA 1
ATOM 835 C C . TRP A 1 103 ? -5.204 -14.677 13.780 1.00 83.25 103 TRP A C 1
ATOM 837 O O . TRP A 1 103 ? -5.675 -13.782 13.079 1.00 83.25 103 TRP A O 1
ATOM 847 N N . GLY A 1 104 ? -4.829 -14.459 15.044 1.00 84.31 104 GLY A N 1
ATOM 848 C CA . GLY A 1 104 ? -4.945 -13.158 15.705 1.00 84.31 104 GLY A CA 1
ATOM 849 C C . GLY A 1 104 ? -4.056 -12.101 15.049 1.00 84.31 104 GLY A C 1
ATOM 850 O O . GLY A 1 104 ? -4.495 -10.971 14.830 1.00 84.31 104 GLY A O 1
ATOM 851 N N . GLU A 1 105 ? -2.843 -12.481 14.638 1.00 87.62 105 GLU A N 1
ATOM 852 C CA . GLU A 1 105 ? -1.963 -11.612 13.848 1.00 87.62 105 GLU A CA 1
ATOM 853 C C . GLU A 1 105 ? -2.609 -11.206 12.525 1.00 87.62 105 GLU A C 1
ATOM 855 O O . GLU A 1 105 ? -2.654 -10.020 12.184 1.00 87.62 105 GLU A O 1
ATOM 860 N N . GLN A 1 106 ? -3.148 -12.179 11.788 1.00 86.62 106 GLN A N 1
ATOM 861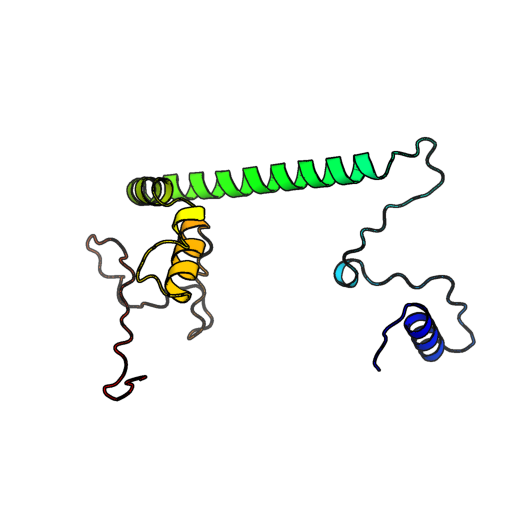 C CA . GLN A 1 106 ? -3.824 -11.921 10.522 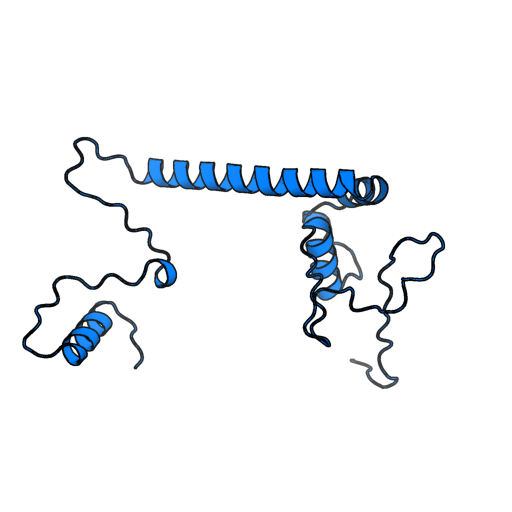1.00 86.62 106 GLN A CA 1
ATOM 862 C C . GLN A 1 106 ? -5.052 -11.025 10.714 1.00 86.62 106 GLN A C 1
ATOM 864 O O . GLN A 1 106 ? -5.313 -10.145 9.886 1.00 86.62 106 GLN A O 1
ATOM 869 N N . LEU A 1 107 ? -5.789 -11.221 11.806 1.00 86.12 107 LEU A N 1
ATOM 870 C CA . LEU A 1 107 ? -6.951 -10.414 12.133 1.00 86.12 107 LEU A CA 1
ATOM 871 C C . LEU A 1 107 ? -6.560 -8.962 12.417 1.00 86.12 107 LEU A C 1
ATOM 873 O O . LEU A 1 107 ? -7.114 -8.054 11.796 1.00 86.12 107 LEU A O 1
ATOM 877 N N . LEU A 1 108 ? -5.586 -8.732 13.299 1.00 87.94 108 LEU A N 1
ATOM 878 C CA . LEU A 1 108 ? -5.116 -7.383 13.617 1.00 87.94 108 LEU A CA 1
ATOM 879 C C . LEU A 1 108 ? -4.489 -6.696 12.397 1.00 87.94 108 LEU A C 1
ATOM 881 O O . LEU A 1 108 ? -4.678 -5.494 12.195 1.00 87.94 108 LEU A O 1
ATOM 885 N N . LEU A 1 109 ? -3.799 -7.456 11.542 1.00 87.88 109 LEU A N 1
ATOM 886 C CA . LEU A 1 109 ? -3.294 -6.963 10.265 1.00 87.88 109 LEU A CA 1
ATOM 887 C C . LEU A 1 109 ? -4.447 -6.478 9.375 1.00 87.88 109 LEU A C 1
ATOM 889 O O . LEU A 1 109 ? -4.407 -5.352 8.879 1.00 87.88 109 LEU A O 1
ATOM 893 N N . ARG A 1 110 ? -5.492 -7.293 9.191 1.00 87.38 110 ARG A N 1
ATOM 894 C CA . ARG A 1 110 ? -6.678 -6.916 8.403 1.00 87.38 110 ARG A CA 1
ATOM 895 C C . ARG A 1 110 ? -7.403 -5.720 9.008 1.00 87.38 110 ARG A C 1
ATOM 897 O O . ARG A 1 110 ? -7.800 -4.837 8.252 1.00 87.38 110 ARG A O 1
ATOM 904 N N . LEU A 1 111 ? -7.496 -5.654 10.336 1.00 87.25 111 LEU A N 1
ATOM 905 C CA . LEU A 1 111 ? -8.086 -4.536 11.067 1.00 87.25 111 LEU A CA 1
ATOM 906 C C . LEU A 1 111 ? -7.341 -3.242 10.771 1.00 87.25 111 LEU A C 1
ATOM 908 O O . LEU A 1 111 ? -7.918 -2.285 10.260 1.00 87.25 111 LEU A O 1
ATOM 912 N N . LYS A 1 112 ? -6.025 -3.240 10.953 1.00 88.00 112 LYS A N 1
ATOM 913 C CA . LYS A 1 112 ? -5.204 -2.060 10.684 1.00 88.00 112 LYS A CA 1
ATOM 914 C C . LYS A 1 112 ? -5.187 -1.665 9.205 1.00 88.00 112 LYS A C 1
ATOM 916 O O . LYS A 1 112 ? -5.163 -0.481 8.877 1.00 88.00 112 LYS A O 1
ATOM 921 N N . LEU A 1 113 ? -5.225 -2.641 8.297 1.00 87.25 113 LEU A N 1
ATOM 922 C CA . LEU A 1 113 ? -5.333 -2.397 6.855 1.00 87.25 113 LEU A CA 1
ATOM 923 C C . LEU A 1 113 ? -6.761 -2.051 6.409 1.00 87.25 113 LEU A C 1
ATOM 925 O O . LEU A 1 113 ? -6.939 -1.773 5.222 1.00 87.25 113 LEU A O 1
ATOM 929 N N . GLN A 1 114 ? -7.747 -2.091 7.311 1.00 84.25 114 GLN A N 1
ATOM 930 C CA . GLN A 1 114 ? -9.175 -1.974 7.010 1.00 84.25 114 GLN A CA 1
ATOM 931 C C . GLN A 1 114 ? -9.619 -2.892 5.857 1.00 84.25 114 GLN A C 1
ATOM 933 O O . GLN A 1 114 ? -10.464 -2.542 5.035 1.00 84.25 114 GLN A O 1
ATOM 938 N N . ALA A 1 115 ? -9.000 -4.069 5.780 1.00 81.25 115 ALA A N 1
ATOM 939 C CA . ALA A 1 115 ? -9.168 -5.058 4.723 1.00 81.25 115 ALA A CA 1
ATOM 940 C C . ALA A 1 115 ? -10.102 -6.187 5.177 1.00 81.25 115 ALA A C 1
ATOM 942 O O . ALA A 1 115 ? -9.852 -7.365 4.921 1.00 81.25 115 ALA A O 1
ATOM 943 N N . PHE A 1 116 ? -11.159 -5.830 5.904 1.00 72.19 116 PHE A N 1
ATOM 944 C CA . PHE A 1 116 ? -12.207 -6.782 6.223 1.00 72.19 116 PHE A CA 1
ATOM 945 C C . PHE A 1 116 ? -13.024 -7.048 4.976 1.00 72.19 116 PHE A C 1
ATOM 947 O O . PHE A 1 116 ? -13.582 -6.133 4.370 1.00 72.19 116 PHE A O 1
ATOM 954 N N . SER A 1 117 ? -13.095 -8.321 4.612 1.00 62.38 117 SER A N 1
ATOM 955 C CA . SER A 1 117 ? -14.148 -8.756 3.723 1.00 62.38 117 SER A CA 1
ATOM 956 C C . SER A 1 117 ? -15.432 -8.728 4.538 1.00 62.38 117 SER A C 1
ATOM 958 O O . SER A 1 117 ? -15.576 -9.498 5.482 1.00 62.38 117 SER A O 1
ATOM 960 N N . LEU A 1 118 ? -16.356 -7.839 4.179 1.00 62.59 118 LEU A N 1
ATOM 961 C CA . LEU A 1 118 ? -17.751 -7.952 4.609 1.00 62.59 118 LEU A CA 1
ATOM 962 C C . LEU A 1 118 ? -18.423 -9.171 3.960 1.00 62.59 118 LEU A C 1
ATOM 964 O O . LEU A 1 118 ? -19.623 -9.305 4.056 1.00 62.59 118 LEU A O 1
ATOM 968 N N . TYR A 1 119 ? -17.700 -10.026 3.238 1.00 55.25 119 TYR A N 1
ATOM 969 C CA . TYR A 1 119 ? -18.259 -11.216 2.626 1.00 55.25 119 TYR A CA 1
ATOM 970 C C . TYR A 1 119 ? -18.397 -12.334 3.661 1.00 55.25 119 TYR A C 1
ATOM 972 O O . TYR A 1 119 ? -17.395 -12.818 4.192 1.00 55.25 119 TYR A O 1
ATOM 980 N N . ASP A 1 120 ? -19.635 -12.744 3.913 1.00 62.06 120 ASP A N 1
ATOM 981 C CA . ASP A 1 120 ? -19.987 -13.944 4.660 1.00 62.06 120 ASP A CA 1
ATOM 982 C C . ASP A 1 120 ? -19.921 -15.149 3.702 1.00 62.06 120 ASP A C 1
ATOM 984 O O . ASP A 1 120 ? -20.797 -15.292 2.840 1.00 62.06 120 ASP A O 1
ATOM 988 N N . PRO A 1 121 ? -18.902 -16.025 3.815 1.00 57.47 121 PRO A N 1
ATOM 989 C CA . PRO A 1 121 ? -18.751 -17.162 2.914 1.00 57.47 121 PRO A CA 1
ATOM 990 C C . PRO A 1 121 ? -19.825 -18.235 3.129 1.00 57.47 121 PRO A C 1
ATOM 992 O O . PRO A 1 121 ? -20.084 -19.002 2.209 1.00 57.47 121 PRO A O 1
ATOM 995 N N . VAL A 1 122 ? -20.469 -18.283 4.303 1.00 65.88 122 VAL A N 1
ATOM 996 C CA . VAL A 1 122 ? -21.527 -19.263 4.610 1.00 65.88 122 VAL A CA 1
ATOM 997 C C . VAL A 1 122 ? -22.803 -18.931 3.841 1.00 65.88 122 VAL A C 1
ATOM 999 O O . VAL A 1 122 ? -23.572 -19.819 3.485 1.00 65.88 122 VAL A O 1
ATOM 1002 N N . ARG A 1 123 ? -23.027 -17.644 3.565 1.00 58.03 123 ARG A N 1
ATOM 1003 C CA . ARG A 1 123 ? -24.221 -17.150 2.866 1.00 58.03 123 ARG A CA 1
ATOM 1004 C C . ARG A 1 123 ? -23.953 -16.579 1.485 1.00 58.03 123 ARG A C 1
ATOM 1006 O O . ARG A 1 123 ? -24.884 -16.093 0.854 1.00 58.03 123 ARG A O 1
ATOM 1013 N N . ALA A 1 124 ? -22.699 -16.607 1.045 1.00 68.38 124 ALA A N 1
ATOM 1014 C CA . ALA A 1 124 ? -22.252 -16.026 -0.214 1.00 68.38 124 ALA A CA 1
ATOM 1015 C C . ALA A 1 124 ? -22.733 -14.575 -0.433 1.00 68.38 124 ALA A C 1
ATOM 1017 O O . ALA A 1 124 ? -23.044 -14.170 -1.552 1.00 68.38 124 ALA A O 1
ATOM 1018 N N . GLN A 1 125 ? -22.806 -13.780 0.639 1.00 60.09 125 GLN A N 1
ATOM 1019 C CA . GLN A 1 125 ? -23.349 -12.420 0.600 1.00 60.09 125 GLN A CA 1
ATOM 1020 C C . GLN A 1 125 ? -22.433 -11.427 1.310 1.00 60.09 125 GLN A C 1
ATOM 1022 O O . GLN A 1 125 ? -21.663 -11.788 2.199 1.00 60.09 125 GLN A O 1
ATOM 1027 N N . VAL A 1 126 ? -22.554 -10.148 0.956 1.00 53.94 126 VAL A N 1
ATOM 1028 C CA . VAL A 1 126 ? -21.922 -9.061 1.709 1.00 53.94 126 VAL A CA 1
ATOM 1029 C C . VAL A 1 126 ? -22.743 -8.827 2.985 1.00 53.94 126 VAL A C 1
ATOM 1031 O O . VAL A 1 126 ? -23.810 -8.224 2.944 1.00 53.94 126 VAL A O 1
ATOM 1034 N N . GLY A 1 127 ? -22.271 -9.335 4.119 1.00 59.66 127 GLY A N 1
ATOM 1035 C CA . GLY A 1 127 ? -22.834 -9.131 5.447 1.00 59.66 127 GLY A CA 1
ATOM 1036 C C . GLY A 1 127 ? -21.865 -9.542 6.560 1.00 59.66 127 GLY A C 1
ATOM 1037 O O . GLY A 1 127 ? -20.949 -10.337 6.365 1.00 59.66 127 GLY A O 1
ATOM 1038 N N . CYS A 1 128 ? -22.066 -9.001 7.761 1.00 56.22 128 CYS A N 1
ATOM 1039 C CA . CYS A 1 128 ? -21.366 -9.505 8.939 1.00 56.22 128 CYS A CA 1
ATOM 1040 C C . CYS A 1 128 ? -21.811 -10.963 9.187 1.00 56.22 128 CYS A C 1
ATOM 1042 O O . CYS A 1 128 ? -23.021 -11.205 9.246 1.00 56.22 128 CYS A O 1
ATOM 1044 N N . PRO A 1 129 ? -20.889 -11.930 9.363 1.00 52.88 129 PRO A N 1
ATOM 1045 C CA . PRO A 1 129 ? -21.254 -13.324 9.636 1.00 52.88 129 PRO A CA 1
ATOM 1046 C C . PRO A 1 129 ? -22.025 -13.493 10.961 1.00 52.88 129 PRO A C 1
ATOM 1048 O O . PRO A 1 129 ? -22.675 -14.513 11.188 1.00 52.88 129 PRO A O 1
ATOM 1051 N N . ILE A 1 130 ? -22.017 -12.475 11.829 1.00 53.81 130 ILE A N 1
ATOM 1052 C CA . ILE A 1 130 ? -22.741 -12.457 13.101 1.00 53.81 130 ILE A CA 1
ATOM 1053 C C . ILE A 1 130 ? -24.108 -11.782 12.902 1.00 53.81 130 ILE A C 1
ATOM 1055 O O . ILE A 1 130 ? -24.202 -10.564 12.767 1.00 53.81 130 ILE A O 1
ATOM 1059 N N . LYS A 1 131 ? -25.188 -12.577 12.924 1.00 51.72 131 LYS A N 1
ATOM 1060 C CA . LYS A 1 131 ? -26.588 -12.101 12.843 1.00 51.72 131 LYS A CA 1
ATOM 1061 C C . LYS A 1 131 ? -27.078 -11.332 14.086 1.00 51.72 131 LYS A C 1
ATOM 1063 O O . LYS A 1 131 ? -28.135 -10.723 14.016 1.00 51.72 131 LYS A O 1
ATOM 1068 N N . ALA A 1 132 ? -26.356 -11.372 15.207 1.00 47.50 132 ALA A N 1
ATOM 1069 C CA . ALA A 1 132 ? -26.886 -10.985 16.521 1.00 47.50 132 ALA A CA 1
ATOM 1070 C C . ALA A 1 132 ? -26.689 -9.507 16.930 1.00 47.50 132 ALA A C 1
ATOM 1072 O O . ALA A 1 132 ? -27.142 -9.118 17.997 1.00 47.50 132 ALA A O 1
ATOM 1073 N N . ALA A 1 133 ? -26.024 -8.668 16.129 1.00 44.31 133 ALA A N 1
ATOM 1074 C CA . ALA A 1 133 ? -25.657 -7.302 16.541 1.00 44.31 133 ALA A CA 1
ATOM 1075 C C . ALA A 1 133 ? -26.581 -6.198 15.984 1.00 44.31 133 ALA A C 1
ATOM 1077 O O . ALA A 1 133 ? -26.126 -5.084 15.734 1.00 44.31 133 ALA A O 1
ATOM 1078 N N . PHE A 1 134 ? -27.860 -6.503 15.751 1.00 38.88 134 PHE A N 1
ATOM 1079 C CA . PHE A 1 134 ? -28.837 -5.540 15.225 1.00 38.88 134 PHE A CA 1
ATOM 1080 C C . PHE A 1 134 ? -29.983 -5.249 16.203 1.00 38.88 134 PHE A C 1
ATOM 1082 O O . PHE A 1 134 ? -31.088 -4.946 15.770 1.00 38.88 134 PHE A O 1
ATOM 1089 N N . ASP A 1 135 ? -29.711 -5.279 17.512 1.00 36.53 135 ASP A N 1
ATOM 1090 C CA . ASP A 1 135 ? -30.596 -4.662 18.503 1.00 36.53 135 ASP A CA 1
ATOM 1091 C C . ASP A 1 135 ? -30.053 -3.308 18.971 1.00 36.53 135 ASP A C 1
ATOM 1093 O O . ASP A 1 135 ? -28.857 -3.081 19.157 1.00 36.53 135 ASP A O 1
ATOM 1097 N N . LYS A 1 136 ? -30.983 -2.363 19.061 1.00 38.81 136 LYS A N 1
ATOM 1098 C CA . LYS A 1 136 ? -30.843 -0.926 18.789 1.00 38.81 136 LYS A CA 1
ATOM 1099 C C . LYS A 1 136 ? -30.164 -0.084 19.875 1.00 38.81 136 LYS A C 1
ATOM 1101 O O . LYS A 1 136 ? -30.380 1.125 19.936 1.00 38.81 136 LYS A O 1
ATOM 1106 N N . THR A 1 137 ? -29.317 -0.657 20.713 1.00 35.22 137 THR A N 1
ATOM 1107 C CA . THR A 1 137 ? -28.751 0.062 21.862 1.00 35.22 137 THR A CA 1
ATOM 1108 C C . THR A 1 137 ? -27.252 -0.143 21.943 1.00 35.22 137 THR A C 1
ATOM 1110 O O . THR A 1 137 ? -26.796 -1.232 22.259 1.00 35.22 137 THR A O 1
ATOM 1113 N N . ARG A 1 138 ? -26.513 0.937 21.635 1.00 43.06 138 ARG A N 1
ATOM 1114 C CA . ARG A 1 138 ? -25.114 1.216 22.014 1.00 43.06 138 ARG A CA 1
ATOM 1115 C C . ARG A 1 138 ? -24.307 -0.020 22.435 1.00 43.06 138 ARG A C 1
ATOM 1117 O O . ARG A 1 138 ? -24.335 -0.336 23.611 1.00 43.06 138 ARG A O 1
ATOM 1124 N N . SER A 1 139 ? -23.494 -0.593 21.544 1.00 32.94 139 SER A N 1
ATOM 1125 C CA . SER A 1 139 ? -22.263 -1.289 21.950 1.00 32.94 139 SER A CA 1
ATOM 1126 C C . SER A 1 139 ? -21.329 -1.565 20.774 1.00 32.94 139 SER A C 1
ATOM 1128 O O . SER A 1 139 ? -21.691 -2.140 19.753 1.00 32.94 139 SER A O 1
ATOM 1130 N N . THR A 1 140 ? -20.088 -1.146 20.978 1.00 37.47 140 THR A N 1
ATOM 1131 C CA . THR A 1 140 ? -18.853 -1.526 20.303 1.00 37.47 140 THR A CA 1
ATOM 1132 C C . THR A 1 140 ? -18.856 -2.998 19.878 1.00 37.47 140 THR A C 1
ATOM 1134 O O . THR A 1 140 ? -19.000 -3.886 20.713 1.00 37.47 140 THR A O 1
ATOM 1137 N N . CYS A 1 141 ? -18.645 -3.263 18.586 1.00 34.03 141 CYS A N 1
ATOM 1138 C CA . CYS A 1 141 ? -18.374 -4.608 18.082 1.00 34.03 141 CYS A CA 1
ATOM 1139 C C . CYS A 1 141 ? -17.021 -5.093 18.626 1.00 34.03 141 CYS A C 1
ATOM 1141 O O . CYS A 1 141 ? -15.978 -4.871 18.011 1.00 34.03 141 CYS A O 1
ATOM 1143 N N . ILE A 1 142 ? -17.026 -5.737 19.791 1.00 37.00 142 ILE A N 1
ATOM 1144 C CA . ILE A 1 142 ? -15.921 -6.587 20.226 1.00 37.00 142 ILE A CA 1
ATOM 1145 C C . ILE A 1 142 ? -16.141 -7.926 19.529 1.00 37.00 142 ILE A C 1
ATOM 1147 O O . ILE A 1 142 ? -17.145 -8.595 19.754 1.00 37.00 142 ILE A O 1
ATOM 1151 N N . MET A 1 143 ? -15.221 -8.295 18.638 1.00 36.69 143 MET A N 1
ATOM 1152 C CA . MET A 1 143 ? -15.212 -9.616 18.019 1.00 36.69 143 MET A CA 1
ATOM 1153 C C . MET A 1 143 ? -14.822 -10.659 19.070 1.00 36.69 143 MET A C 1
ATOM 1155 O O . MET A 1 143 ? -13.655 -11.024 19.187 1.00 36.69 143 MET A O 1
ATOM 1159 N N . SER A 1 144 ? -15.797 -11.117 19.851 1.00 38.47 144 SER A N 1
ATOM 1160 C CA . SER A 1 144 ? -15.716 -12.360 20.608 1.00 38.47 144 SER A CA 1
ATOM 1161 C C . SER A 1 144 ? -16.584 -13.416 19.921 1.00 38.47 144 SER A C 1
ATOM 1163 O O . SER A 1 144 ? -17.804 -13.334 19.827 1.00 38.47 144 SER A O 1
ATOM 1165 N N . SER A 1 145 ? -15.919 -14.415 19.361 1.00 43.72 145 S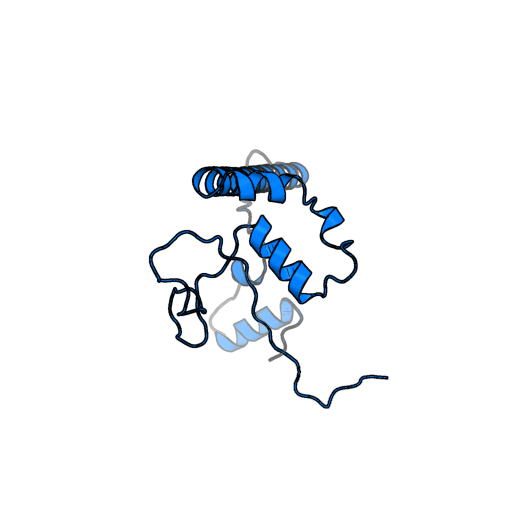ER A N 1
ATOM 1166 C CA . SER A 1 145 ? -16.464 -15.743 19.062 1.00 43.72 145 SER A CA 1
ATOM 1167 C C . SER A 1 145 ? -15.211 -16.611 18.911 1.00 43.72 145 SER A C 1
ATOM 1169 O O . SER A 1 145 ? -14.510 -16.527 17.914 1.00 43.72 145 SER A O 1
ATOM 1171 N N . GLY A 1 146 ? -14.734 -17.302 19.944 1.00 37.78 146 GLY A N 1
ATOM 1172 C CA . GLY A 1 146 ? -15.527 -18.140 20.835 1.00 37.78 146 GLY A CA 1
ATOM 1173 C C . GLY A 1 146 ? -15.845 -19.475 20.161 1.00 37.78 146 GLY A C 1
ATOM 1174 O O . GLY A 1 146 ? -16.969 -19.943 20.251 1.00 37.78 146 GLY A O 1
ATOM 1175 N N . LEU A 1 147 ? -14.875 -20.074 19.462 1.00 35.19 147 LEU A N 1
ATOM 1176 C CA . LEU A 1 147 ? -14.831 -21.528 19.329 1.00 35.19 147 LEU A CA 1
ATOM 1177 C C . LEU A 1 147 ? -14.158 -22.051 20.596 1.00 35.19 147 LEU A C 1
ATOM 1179 O O . LEU A 1 147 ? -12.934 -22.083 20.699 1.00 35.19 147 LEU A O 1
ATOM 1183 N N . VAL A 1 148 ? -14.979 -22.390 21.588 1.00 41.22 148 VAL A N 1
ATOM 1184 C CA . VAL A 1 148 ? -14.577 -23.303 22.658 1.00 41.22 148 VAL A CA 1
ATOM 1185 C C . VAL A 1 148 ? -14.193 -24.616 21.962 1.00 41.22 148 VAL A C 1
ATOM 1187 O O . VAL A 1 148 ? -15.034 -25.159 21.240 1.00 41.22 148 VAL A O 1
ATOM 1190 N N . PRO A 1 149 ? -12.948 -25.111 22.078 1.00 39.78 149 PRO A N 1
ATOM 1191 C CA . PRO A 1 149 ? -12.618 -26.424 21.545 1.00 39.78 149 PRO A CA 1
ATOM 1192 C C . PRO A 1 149 ? -13.456 -27.479 22.288 1.00 39.78 149 PRO A C 1
ATOM 1194 O O . PRO A 1 149 ? -13.642 -27.350 23.502 1.00 39.78 149 PRO A O 1
ATOM 1197 N N . PRO A 1 150 ? -13.988 -28.505 21.600 1.00 38.38 150 PRO A N 1
ATOM 1198 C CA . PRO A 1 150 ? -14.675 -29.598 22.278 1.00 38.38 150 PRO A CA 1
ATOM 1199 C C . PRO A 1 150 ? -13.735 -30.231 23.321 1.00 38.38 150 PRO A C 1
ATOM 1201 O O . PRO A 1 150 ? -12.525 -30.312 23.076 1.00 38.38 150 PRO A O 1
ATOM 1204 N N . PRO A 1 151 ? -14.255 -30.665 24.484 1.00 33.28 151 PRO A N 1
ATOM 1205 C CA . PRO A 1 151 ? -13.435 -31.294 25.511 1.00 33.28 151 PRO A CA 1
ATOM 1206 C C . PRO A 1 151 ? -12.831 -32.579 24.933 1.00 33.28 151 PRO A C 1
ATOM 1208 O O . PRO A 1 151 ? -13.558 -33.524 24.638 1.00 33.28 151 PRO A O 1
ATOM 1211 N N . GLY A 1 152 ? -11.512 -32.597 24.715 1.00 37.06 152 GLY A N 1
ATOM 1212 C CA . GLY A 1 152 ? -10.824 -33.790 24.211 1.00 37.06 152 GLY A CA 1
ATOM 1213 C C . GLY A 1 152 ? -9.491 -33.586 23.490 1.00 37.06 152 GLY A C 1
ATOM 1214 O O . GLY A 1 152 ? -8.773 -34.562 23.317 1.00 37.06 152 GLY A O 1
ATOM 1215 N N . TYR A 1 153 ? -9.105 -32.368 23.100 1.00 33.53 153 TYR A N 1
ATOM 1216 C CA . TYR A 1 153 ? -7.817 -32.150 22.422 1.00 3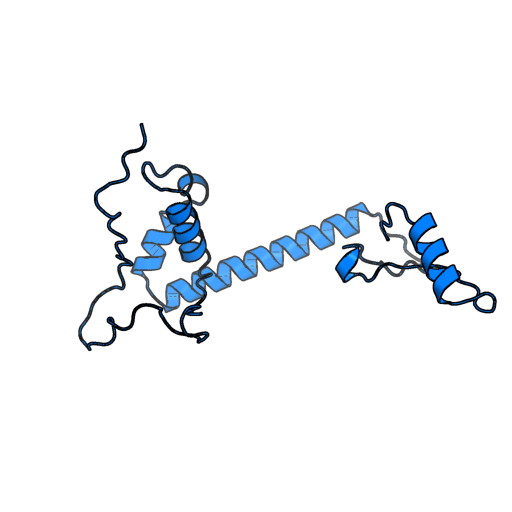3.53 153 TYR A CA 1
ATOM 1217 C C . TYR A 1 153 ? -6.773 -31.534 23.358 1.00 33.53 153 TYR A C 1
ATOM 1219 O O . TYR A 1 153 ? -6.568 -30.322 23.383 1.00 33.53 153 TYR A O 1
ATOM 1227 N N . PHE A 1 154 ? -6.104 -32.401 24.119 1.00 34.84 154 PHE A N 1
ATOM 1228 C CA . PHE A 1 154 ? -4.779 -32.132 24.675 1.00 34.84 154 PHE A CA 1
ATOM 1229 C C . PHE A 1 154 ? -3.736 -32.471 23.602 1.00 34.84 154 PHE A C 1
ATOM 1231 O O . PHE A 1 154 ? -3.715 -33.594 23.105 1.00 34.84 154 PHE A O 1
ATOM 1238 N N . PHE A 1 155 ? -2.870 -31.520 23.253 1.00 37.41 155 PHE A N 1
ATOM 1239 C CA . PHE A 1 155 ? -1.599 -31.826 22.597 1.00 37.41 155 PHE A CA 1
ATOM 1240 C C . PHE A 1 155 ? -0.500 -31.707 23.653 1.00 37.41 155 PHE A C 1
ATOM 1242 O O . PHE A 1 155 ? -0.272 -30.622 24.190 1.00 37.41 155 PHE A O 1
ATOM 1249 N N . THR A 1 156 ? 0.094 -32.853 23.983 1.00 42.41 156 THR A N 1
ATOM 1250 C CA . THR A 1 156 ? 1.447 -32.982 24.545 1.00 42.41 156 THR A CA 1
ATOM 1251 C C . THR A 1 156 ? 2.486 -32.432 23.583 1.00 42.41 156 THR A C 1
ATOM 1253 O O . THR A 1 156 ? 2.289 -32.650 22.363 1.00 42.41 156 THR A O 1
#

Secondary structure (DSSP, 8-state):
----SHHHHHHHHHHHH-TT------PPPHHHH-------S--SS---HHHHHHHHHHHHHHHHHHHHHHHHHHHHHH-HHHHHHHHHS-HHHHTT-TT--HHHHHHHHHHHTT----EETTTTEES-S-TT--SSS----------PPPTT----